Protein AF-A0AAW5EES7-F1 (afdb_monomer)

Solvent-accessible surface area (backbone atoms only — not comparable to full-atom values): 6407 Å² total; per-residue (Å²): 109,70,70,58,52,53,51,49,53,51,51,52,52,51,51,53,50,52,52,51,52,50,54,52,53,53,49,52,55,50,50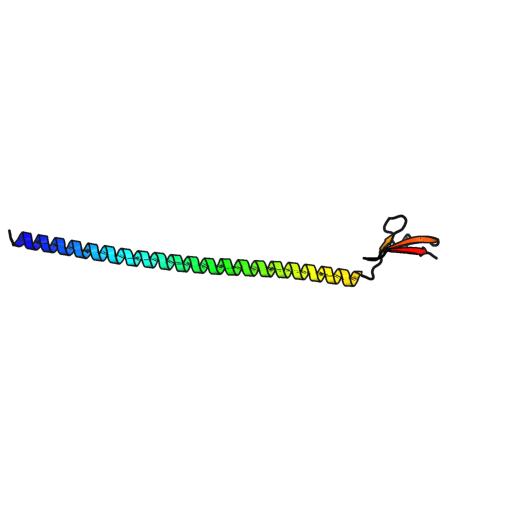,54,52,49,52,54,50,49,55,51,50,52,53,51,50,51,53,54,52,51,52,51,50,55,50,52,53,53,54,50,50,51,52,51,52,51,50,52,52,50,52,50,50,51,64,70,47,55,83,46,67,49,44,24,44,92,90,36,82,48,58,79,89,78,61,52,67,72,39,65,34,38,42,33,41,90,88,50,75,46,78,48,70,41,115

Radius of gyration: 43.14 Å; Cα contacts (8 Å, |Δi|>4): 61; chains: 1; bounding box: 73×20×121 Å

pLDDT: mean 90.78, std 6.57, range [63.25, 98.38]

Organism: Campylobacter jejuni (NCBI:txid197)

Nearest PDB structures (foldseek):
  8opr-assembly1_A  TM=6.201E-01  e=9.359E+00  Bacillus anthracis

Mean predicted aligned error: 12.5 Å

Sequence (115 aa):
TKLWESKLEYCENLLSNLHKFFKAKSLETMIEAKEKQLAFLLKQAKIIIESKIQKAELELQKLQNAFFQHENFFKKSKNLISIKKNGKIANLEELKSEDIITLSSQTLQKEAKIL

Structure (mmCIF, N/CA/C/O backbone):
data_AF-A0AAW5EES7-F1
#
_entry.id   AF-A0AAW5EES7-F1
#
loop_
_atom_site.group_PDB
_atom_site.id
_atom_site.type_symbol
_atom_site.label_atom_id
_atom_site.label_alt_id
_atom_site.label_comp_id
_atom_site.label_asym_id
_atom_site.label_entity_id
_atom_site.label_seq_id
_atom_site.pdbx_PDB_ins_code
_atom_site.Cartn_x
_atom_site.Cartn_y
_atom_site.Cartn_z
_atom_site.occupancy
_atom_site.B_iso_or_equiv
_atom_site.auth_seq_id
_atom_site.auth_comp_id
_atom_site.auth_asym_id
_atom_site.auth_atom_id
_atom_site.pdbx_PDB_model_num
ATOM 1 N N . THR A 1 1 ? 39.247 10.357 -73.079 1.00 63.25 1 THR A N 1
ATOM 2 C CA . THR A 1 1 ? 37.800 10.182 -72.822 1.00 63.25 1 THR A CA 1
ATOM 3 C C . THR A 1 1 ? 37.532 8.950 -71.971 1.00 63.25 1 THR A C 1
ATOM 5 O O . THR A 1 1 ? 37.234 9.149 -70.803 1.00 63.25 1 THR A O 1
ATOM 8 N N . LYS A 1 2 ? 37.839 7.721 -72.418 1.00 73.12 2 LYS A N 1
ATOM 9 C CA . LYS A 1 2 ? 37.607 6.477 -71.637 1.00 73.12 2 LYS A CA 1
ATOM 10 C C . LYS A 1 2 ? 38.185 6.419 -70.208 1.00 73.12 2 LYS A C 1
ATOM 12 O O . LYS A 1 2 ? 37.558 5.874 -69.310 1.00 73.12 2 LYS A O 1
ATOM 17 N N . LEU A 1 3 ? 39.371 6.991 -69.969 1.00 78.88 3 LEU A N 1
ATOM 18 C CA . LEU A 1 3 ? 39.975 7.020 -68.624 1.00 78.88 3 LEU A CA 1
ATOM 19 C C . LEU A 1 3 ? 39.167 7.877 -67.634 1.00 78.88 3 LEU A C 1
ATOM 21 O O . LEU A 1 3 ? 39.095 7.564 -66.450 1.00 78.88 3 LEU A O 1
ATOM 25 N N . TRP A 1 4 ? 38.579 8.970 -68.120 1.00 85.62 4 TRP A N 1
ATOM 26 C CA . TRP A 1 4 ? 37.779 9.875 -67.299 1.00 85.62 4 TRP A CA 1
ATOM 27 C C . TRP A 1 4 ? 36.402 9.288 -67.002 1.00 85.62 4 TRP A C 1
ATOM 29 O O . TRP A 1 4 ? 35.947 9.398 -65.873 1.00 85.62 4 TRP A O 1
ATOM 39 N N . GLU A 1 5 ? 35.804 8.592 -67.968 1.00 87.00 5 GLU A N 1
ATOM 40 C CA . GLU A 1 5 ? 34.564 7.827 -67.781 1.00 87.00 5 GLU A CA 1
ATOM 41 C C . GLU A 1 5 ? 34.740 6.736 -66.716 1.00 87.00 5 GLU A C 1
ATOM 43 O O . GLU A 1 5 ? 33.969 6.677 -65.766 1.00 87.00 5 GLU A O 1
ATOM 48 N N . SER A 1 6 ? 35.823 5.954 -66.789 1.00 86.56 6 SER A N 1
ATOM 49 C CA . SER A 1 6 ? 36.121 4.923 -65.783 1.00 86.56 6 SER A CA 1
ATOM 50 C C . SER A 1 6 ? 36.367 5.505 -64.383 1.00 86.56 6 SER A C 1
ATOM 52 O O . SER A 1 6 ? 35.929 4.935 -63.383 1.00 86.56 6 SER A O 1
ATOM 54 N N . LYS A 1 7 ? 37.035 6.663 -64.286 1.00 86.75 7 LYS A N 1
ATOM 55 C CA . LYS A 1 7 ? 37.200 7.368 -63.004 1.00 86.75 7 LYS A CA 1
ATOM 56 C C . LYS A 1 7 ? 35.873 7.891 -62.457 1.00 86.75 7 LYS A C 1
ATOM 58 O O . LYS A 1 7 ? 35.670 7.839 -61.248 1.00 86.75 7 LYS A O 1
ATOM 63 N N . LEU A 1 8 ? 34.995 8.391 -63.325 1.00 91.00 8 LEU A N 1
ATOM 64 C CA . LEU A 1 8 ? 33.671 8.873 -62.940 1.00 91.00 8 LEU A CA 1
ATOM 65 C C . LEU A 1 8 ? 32.822 7.721 -62.387 1.00 91.00 8 LEU A C 1
ATOM 67 O O . LEU A 1 8 ? 32.315 7.818 -61.274 1.00 91.00 8 LEU A O 1
ATOM 71 N N . GLU A 1 9 ? 32.780 6.599 -63.104 1.00 92.88 9 GLU A N 1
ATOM 72 C CA . GLU A 1 9 ? 32.056 5.389 -62.707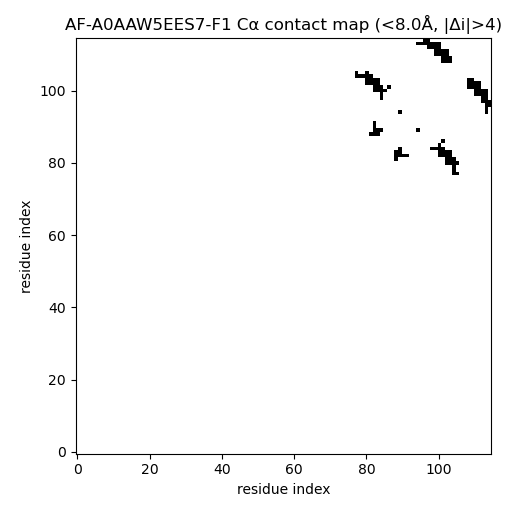 1.00 92.88 9 GLU A CA 1
ATOM 73 C C . GLU A 1 9 ? 32.583 4.814 -61.380 1.00 92.88 9 GLU A C 1
ATOM 75 O O . GLU A 1 9 ? 31.813 4.416 -60.504 1.00 92.88 9 GLU A O 1
ATOM 80 N N . TYR A 1 10 ? 33.903 4.822 -61.170 1.00 92.88 10 TYR A N 1
ATOM 81 C CA . TYR A 1 10 ? 34.493 4.440 -59.886 1.00 92.88 10 TYR A CA 1
ATOM 82 C C . TYR A 1 10 ? 34.022 5.348 -58.738 1.00 92.88 10 TYR A C 1
ATOM 84 O O . TYR A 1 10 ? 33.639 4.856 -57.673 1.00 92.88 10 TYR A O 1
ATOM 92 N N . CYS A 1 11 ? 34.018 6.666 -58.948 1.00 90.50 11 CYS A N 1
ATOM 93 C CA . CYS A 1 11 ? 33.567 7.631 -57.947 1.00 90.50 11 CYS A CA 1
ATOM 94 C C . CYS A 1 11 ? 32.071 7.486 -57.632 1.00 90.50 11 CYS A C 1
ATOM 96 O O . CYS A 1 11 ? 31.692 7.543 -56.462 1.00 90.50 11 CYS A O 1
ATOM 98 N N . GLU A 1 12 ? 31.227 7.253 -58.638 1.00 92.19 12 GLU A N 1
ATOM 99 C CA . GLU A 1 12 ? 29.789 7.011 -58.458 1.00 92.19 12 GLU A CA 1
ATOM 100 C C . GLU A 1 12 ? 29.527 5.731 -57.656 1.00 92.19 12 GLU A C 1
ATOM 102 O O . GLU A 1 12 ? 28.728 5.726 -56.713 1.00 92.19 12 GLU A O 1
ATOM 107 N N . ASN A 1 13 ? 30.262 4.661 -57.958 1.00 91.81 13 ASN A N 1
ATOM 108 C CA . ASN A 1 13 ? 30.183 3.406 -57.217 1.00 91.81 13 ASN A CA 1
ATOM 109 C C . ASN A 1 13 ? 30.649 3.563 -55.763 1.00 91.81 13 ASN A C 1
ATOM 111 O O . ASN A 1 13 ? 30.002 3.057 -54.841 1.00 91.81 13 ASN A O 1
ATOM 115 N N . LEU A 1 14 ? 31.737 4.304 -55.533 1.00 91.25 14 LEU A N 1
ATOM 116 C CA . LEU A 1 14 ? 32.225 4.605 -54.190 1.00 91.25 14 LEU A CA 1
ATOM 117 C C . LEU A 1 14 ? 31.197 5.419 -53.392 1.00 91.25 14 LEU A C 1
ATOM 119 O O . LEU A 1 14 ? 30.895 5.071 -52.250 1.00 91.25 14 LEU A O 1
ATOM 123 N N . LEU A 1 15 ? 30.615 6.455 -54.001 1.00 90.50 15 LEU A N 1
ATOM 124 C CA . LEU A 1 15 ? 29.577 7.282 -53.386 1.00 90.50 15 LEU A CA 1
ATOM 125 C C . LEU A 1 15 ? 28.340 6.447 -53.018 1.00 90.50 15 LEU A C 1
ATOM 127 O O . LEU A 1 15 ? 27.826 6.552 -51.904 1.00 90.50 15 LEU A O 1
ATOM 131 N N . SER A 1 16 ? 27.899 5.571 -53.924 1.00 90.00 16 SER A N 1
ATOM 132 C CA . SER A 1 16 ? 26.775 4.652 -53.703 1.00 90.00 16 SER A CA 1
ATOM 133 C C . SER A 1 16 ? 27.031 3.710 -52.523 1.00 90.00 16 SER A C 1
ATOM 135 O O . SER A 1 16 ? 26.170 3.535 -51.655 1.00 90.00 16 SER A O 1
ATOM 137 N N . ASN A 1 17 ? 28.238 3.147 -52.432 1.00 86.19 17 ASN A N 1
ATOM 138 C CA . ASN A 1 17 ? 28.627 2.270 -51.329 1.00 86.19 17 ASN A CA 1
ATOM 139 C C . ASN A 1 17 ? 28.693 3.019 -49.994 1.00 86.19 17 ASN A C 1
ATOM 141 O O . ASN A 1 17 ? 28.127 2.552 -49.007 1.00 86.19 17 ASN A O 1
ATOM 145 N N . LEU A 1 18 ? 29.302 4.207 -49.960 1.00 83.12 18 LEU A N 1
ATOM 14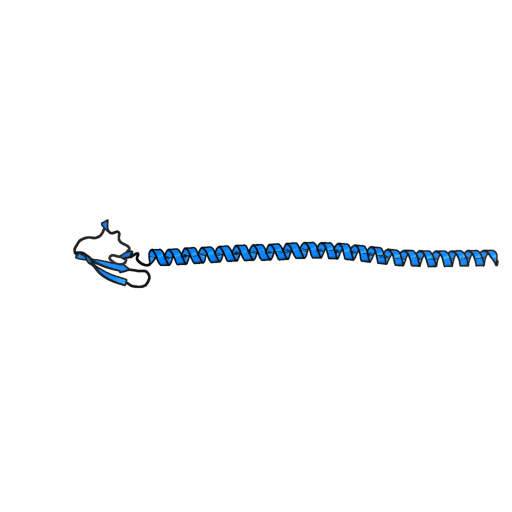6 C CA . LEU A 1 18 ? 29.347 5.044 -48.758 1.00 83.12 18 LEU A CA 1
ATOM 147 C C . LEU A 1 18 ? 27.943 5.434 -48.282 1.00 83.12 18 LEU A C 1
ATOM 149 O O . LEU A 1 18 ? 27.659 5.376 -47.086 1.00 83.12 18 LEU A O 1
ATOM 153 N N . HIS A 1 19 ? 27.037 5.751 -49.207 1.00 82.50 19 HIS A N 1
ATOM 154 C CA . HIS A 1 19 ? 25.647 6.054 -48.882 1.00 82.50 19 HIS A CA 1
ATOM 155 C C . HIS A 1 19 ? 24.908 4.844 -48.282 1.00 82.50 19 HIS A C 1
ATOM 157 O O . HIS A 1 19 ? 24.156 4.993 -47.316 1.00 82.50 19 HIS A O 1
ATOM 163 N N . LYS A 1 20 ? 25.148 3.634 -48.805 1.00 81.62 20 LYS A N 1
ATOM 164 C CA . LYS A 1 20 ? 24.606 2.384 -48.241 1.00 81.62 20 LYS A CA 1
ATOM 165 C C . LYS A 1 20 ? 25.151 2.112 -46.837 1.00 81.62 20 LYS A C 1
ATOM 167 O O . LYS A 1 20 ? 24.364 1.822 -45.939 1.00 81.62 20 LYS A O 1
ATOM 172 N N . PHE A 1 21 ? 26.460 2.266 -46.624 1.00 76.25 21 PHE A N 1
ATOM 173 C CA . PHE A 1 21 ? 27.076 2.108 -45.301 1.00 76.25 21 PHE A CA 1
ATOM 174 C C . PHE A 1 21 ? 26.548 3.127 -44.291 1.00 76.25 21 PHE A C 1
ATOM 176 O O . PHE A 1 21 ? 26.266 2.766 -43.150 1.00 76.25 21 PHE A O 1
ATOM 183 N N . PHE A 1 22 ? 26.368 4.380 -44.710 1.00 75.31 22 PHE A N 1
ATOM 184 C CA . PHE A 1 22 ? 25.788 5.425 -43.871 1.00 75.31 22 PHE A CA 1
ATOM 185 C C . PHE A 1 22 ? 24.350 5.085 -43.459 1.00 75.31 22 PHE A C 1
ATOM 187 O O . PHE A 1 22 ? 24.027 5.131 -42.273 1.00 75.31 22 PHE A O 1
ATOM 194 N N . LYS A 1 23 ? 23.504 4.660 -44.409 1.00 75.25 23 LYS A N 1
ATOM 195 C CA . LYS A 1 23 ? 22.131 4.217 -44.121 1.00 75.25 23 LYS A CA 1
ATOM 196 C C . LYS A 1 23 ? 22.092 3.017 -43.171 1.00 75.25 23 LYS A C 1
ATOM 198 O O . LYS A 1 23 ? 21.342 3.052 -42.200 1.00 75.25 23 LYS A O 1
ATOM 203 N N . ALA A 1 24 ? 22.920 1.999 -43.400 1.00 76.38 24 ALA A N 1
ATOM 204 C CA . ALA A 1 24 ? 22.977 0.818 -42.539 1.00 76.38 24 ALA A CA 1
ATOM 205 C C . ALA A 1 24 ? 23.397 1.172 -41.101 1.00 76.38 24 ALA A C 1
ATOM 207 O O . ALA A 1 24 ? 22.685 0.840 -40.155 1.00 76.38 24 ALA A O 1
ATOM 208 N N . LYS A 1 25 ? 24.480 1.946 -40.935 1.00 75.31 25 LYS A N 1
ATOM 209 C CA . LYS A 1 25 ? 24.940 2.407 -39.613 1.00 75.31 25 LYS A CA 1
ATOM 210 C C . LYS A 1 25 ? 23.935 3.331 -38.918 1.00 75.31 25 LYS A C 1
ATOM 212 O O . LYS A 1 25 ? 23.806 3.298 -37.696 1.00 75.31 25 LYS A O 1
ATOM 217 N N . SER A 1 26 ? 23.197 4.149 -39.670 1.00 78.50 26 SER A N 1
ATOM 218 C CA . SER A 1 26 ? 22.147 5.006 -39.098 1.00 78.50 26 SER A CA 1
ATOM 219 C C . SER A 1 26 ? 20.969 4.205 -38.534 1.00 78.50 26 SER A C 1
ATOM 221 O O . SER A 1 26 ? 20.370 4.604 -37.539 1.00 78.50 26 SER A O 1
ATOM 223 N N . LEU A 1 27 ? 20.660 3.051 -39.135 1.00 80.44 27 LEU A N 1
ATOM 224 C CA . LEU A 1 27 ? 19.607 2.165 -38.652 1.00 80.44 27 LEU A CA 1
ATOM 225 C C . LEU A 1 27 ? 20.047 1.444 -37.374 1.00 80.44 27 LEU A C 1
ATOM 227 O O . LEU A 1 27 ? 19.311 1.437 -36.395 1.00 80.44 27 LEU A O 1
ATOM 231 N N . GLU A 1 28 ? 21.261 0.893 -37.370 1.00 85.56 28 GLU A N 1
ATOM 232 C CA . GLU A 1 28 ? 21.845 0.198 -36.217 1.00 85.56 28 GLU A CA 1
ATOM 233 C C . GLU A 1 28 ? 21.923 1.115 -34.987 1.00 85.56 28 GLU A C 1
ATOM 235 O O . GLU A 1 28 ? 21.398 0.788 -33.926 1.00 85.56 28 GLU A O 1
ATOM 240 N N . THR A 1 29 ? 22.441 2.334 -35.156 1.00 85.88 29 THR A N 1
ATOM 241 C CA . THR A 1 29 ? 22.493 3.335 -34.074 1.00 85.88 29 THR A CA 1
ATOM 242 C C . THR A 1 29 ? 21.106 3.754 -33.575 1.00 85.88 29 THR A C 1
ATOM 244 O O . THR A 1 29 ? 20.919 3.984 -32.377 1.00 85.88 29 THR A O 1
ATOM 247 N N . MET A 1 30 ? 20.106 3.832 -34.460 1.00 82.56 30 MET A N 1
ATOM 248 C CA . MET A 1 30 ? 18.724 4.119 -34.071 1.00 82.56 30 MET A CA 1
ATOM 249 C C . MET A 1 30 ? 18.100 2.962 -33.280 1.00 82.56 30 MET A C 1
ATOM 251 O O . MET A 1 30 ? 17.399 3.214 -32.297 1.00 82.56 30 MET A O 1
ATOM 255 N N . ILE A 1 31 ? 18.370 1.714 -33.674 1.00 85.00 31 ILE A N 1
ATOM 256 C CA . ILE A 1 31 ? 17.929 0.512 -32.954 1.00 85.00 31 ILE A CA 1
ATOM 257 C C . ILE A 1 31 ? 18.554 0.487 -31.558 1.00 85.00 31 ILE A C 1
ATOM 259 O O . ILE A 1 31 ? 17.814 0.426 -30.578 1.00 85.00 31 ILE A O 1
ATOM 263 N N . GLU A 1 32 ? 19.872 0.662 -31.438 1.00 91.94 32 GLU A N 1
ATOM 264 C CA . GLU A 1 32 ? 20.554 0.707 -30.136 1.00 91.94 32 GLU A CA 1
ATOM 265 C C . GLU A 1 32 ? 19.986 1.797 -29.214 1.00 91.94 32 GLU A C 1
ATOM 267 O O . GLU A 1 32 ? 19.799 1.592 -28.010 1.00 91.94 32 GLU A O 1
ATOM 272 N N . ALA A 1 33 ? 19.695 2.982 -29.761 1.00 88.00 33 ALA A N 1
ATOM 273 C CA . ALA A 1 33 ? 19.091 4.067 -28.996 1.00 88.00 33 ALA A CA 1
ATOM 274 C C . ALA A 1 33 ? 17.692 3.685 -28.481 1.00 88.00 33 ALA A C 1
ATOM 276 O O . ALA A 1 33 ? 17.350 3.981 -27.331 1.00 88.00 33 ALA A O 1
ATOM 277 N N . LYS A 1 34 ? 16.891 2.999 -29.306 1.00 90.06 34 LYS A N 1
ATOM 278 C CA . LYS A 1 34 ? 15.563 2.506 -28.920 1.00 90.06 34 LYS A CA 1
ATOM 279 C C . LYS A 1 34 ? 15.637 1.385 -27.892 1.00 90.06 34 LYS A C 1
ATOM 281 O O . LYS A 1 34 ? 14.862 1.413 -26.940 1.00 90.06 34 LYS A O 1
ATOM 286 N N . GLU A 1 35 ? 16.584 0.465 -28.011 1.00 94.25 35 GLU A N 1
ATOM 287 C CA . GLU A 1 35 ? 16.813 -0.589 -27.019 1.00 94.25 35 GLU A CA 1
ATOM 288 C C . GLU A 1 35 ? 17.206 -0.010 -25.657 1.00 94.25 35 GLU A C 1
ATOM 290 O O . GLU A 1 35 ? 16.617 -0.372 -24.636 1.00 94.25 35 GLU A O 1
ATOM 295 N N . LYS A 1 36 ? 18.126 0.965 -25.630 1.00 95.06 36 LYS A N 1
ATOM 296 C CA . LYS A 1 36 ? 18.489 1.690 -24.399 1.00 95.06 36 LYS A CA 1
ATOM 297 C C . LYS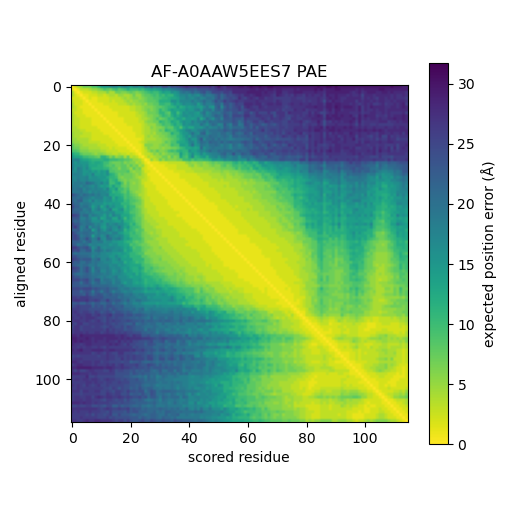 A 1 36 ? 17.283 2.400 -23.788 1.00 95.06 36 LYS A C 1
ATOM 299 O O . LYS A 1 36 ? 17.074 2.329 -22.575 1.00 95.06 36 LYS A O 1
ATOM 304 N N . GLN A 1 37 ? 16.465 3.049 -24.619 1.00 94.25 37 GLN A N 1
ATOM 305 C CA . GLN A 1 37 ? 15.238 3.707 -24.174 1.00 94.25 37 GLN A CA 1
ATOM 306 C C . GLN A 1 37 ? 14.247 2.699 -23.570 1.00 94.25 37 GLN A C 1
ATOM 308 O O . GLN A 1 37 ? 13.701 2.949 -22.496 1.00 94.25 37 GLN A O 1
ATOM 313 N N . LEU A 1 38 ? 14.038 1.552 -24.219 1.00 96.38 38 LEU A N 1
ATOM 314 C CA . LEU A 1 38 ? 13.152 0.494 -23.730 1.00 96.38 38 LEU A CA 1
ATOM 315 C C . LEU A 1 38 ? 13.650 -0.104 -22.414 1.00 96.38 38 LEU A C 1
ATOM 317 O O . LEU A 1 38 ? 12.863 -0.250 -21.481 1.00 96.38 38 LEU A O 1
ATOM 321 N N . ALA A 1 39 ? 14.948 -0.387 -22.295 1.00 96.69 39 ALA A N 1
ATOM 322 C CA . ALA A 1 39 ? 15.543 -0.889 -21.060 1.00 96.69 39 ALA A CA 1
ATOM 323 C C . ALA A 1 39 ? 15.367 0.103 -19.897 1.00 96.69 39 ALA A C 1
ATOM 325 O O . ALA A 1 39 ? 15.016 -0.286 -18.779 1.00 96.69 39 ALA A O 1
ATOM 326 N N . PHE A 1 40 ? 15.547 1.399 -20.167 1.00 96.69 40 PHE A N 1
ATOM 327 C CA . PHE A 1 40 ? 15.318 2.461 -19.190 1.00 96.69 40 PHE A CA 1
ATOM 328 C C . PHE A 1 40 ? 13.845 2.558 -18.768 1.00 96.69 40 PHE A C 1
ATOM 330 O O . PHE A 1 40 ? 13.549 2.617 -17.573 1.00 96.69 40 PHE A O 1
ATOM 337 N N . LEU A 1 41 ? 12.915 2.530 -19.726 1.00 97.25 41 LEU A N 1
ATOM 338 C CA . LEU A 1 41 ? 11.476 2.544 -19.448 1.00 97.25 41 LEU A CA 1
ATOM 339 C C . LEU A 1 41 ? 11.036 1.308 -18.659 1.00 97.25 41 LEU A C 1
ATOM 341 O O . LEU A 1 41 ? 10.285 1.441 -17.697 1.00 97.25 41 LEU A O 1
ATOM 345 N N . LEU A 1 42 ? 11.552 0.124 -18.997 1.00 97.12 42 LEU A N 1
ATOM 346 C CA . LEU A 1 42 ? 11.267 -1.112 -18.270 1.00 97.12 42 LEU A CA 1
ATOM 347 C C . LEU A 1 42 ? 11.740 -1.027 -16.815 1.00 97.12 42 LEU A C 1
ATOM 349 O O . LEU A 1 42 ? 11.012 -1.422 -15.905 1.00 97.12 42 LEU A O 1
ATOM 353 N N . LYS A 1 43 ? 12.943 -0.490 -16.581 1.00 97.25 43 LYS A N 1
ATOM 354 C CA . LYS A 1 43 ? 13.466 -0.282 -15.226 1.00 97.25 43 LYS A CA 1
ATOM 355 C C . LYS A 1 43 ? 12.574 0.668 -14.427 1.00 97.25 43 LYS A C 1
ATOM 357 O O . LYS A 1 43 ? 12.229 0.357 -13.290 1.00 97.25 43 LYS A O 1
ATOM 362 N N . GLN A 1 44 ? 12.167 1.788 -15.021 1.00 96.94 44 GLN A N 1
ATOM 363 C CA . GLN A 1 44 ? 11.257 2.733 -14.370 1.00 96.94 44 GLN A CA 1
ATOM 364 C C . GLN A 1 44 ? 9.894 2.107 -14.070 1.00 96.94 44 GLN A C 1
ATOM 366 O O . GLN A 1 44 ? 9.388 2.259 -12.962 1.00 96.94 44 GLN A O 1
ATOM 371 N N . ALA A 1 45 ? 9.322 1.366 -15.021 1.00 96.81 45 ALA A N 1
ATOM 372 C CA . ALA A 1 45 ? 8.040 0.697 -14.838 1.00 96.81 45 ALA A CA 1
ATOM 373 C C . ALA A 1 45 ? 8.082 -0.281 -13.658 1.00 96.81 45 ALA A C 1
ATOM 375 O O . ALA A 1 45 ? 7.184 -0.255 -12.821 1.00 96.81 45 ALA A O 1
ATOM 376 N N . LYS A 1 46 ? 9.152 -1.080 -13.537 1.00 97.56 46 LYS A N 1
ATOM 377 C CA . LYS A 1 46 ? 9.348 -1.990 -12.397 1.00 97.56 46 LYS A CA 1
ATOM 378 C C . LYS A 1 46 ? 9.356 -1.242 -11.063 1.00 97.56 46 LYS A C 1
ATOM 380 O O . LYS A 1 46 ? 8.603 -1.613 -10.172 1.00 97.56 46 LYS A O 1
ATOM 385 N N . ILE A 1 47 ? 10.121 -0.154 -10.962 1.00 97.94 47 ILE A N 1
ATOM 386 C CA . ILE A 1 47 ? 10.200 0.669 -9.741 1.00 97.94 47 ILE A CA 1
ATOM 387 C C . ILE A 1 47 ? 8.832 1.276 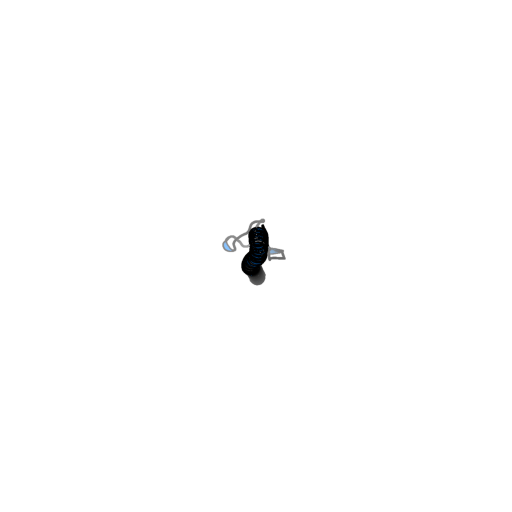-9.388 1.00 97.94 47 ILE A C 1
ATOM 389 O O . ILE A 1 47 ? 8.419 1.281 -8.228 1.00 97.94 47 ILE A O 1
ATOM 393 N N . ILE A 1 48 ? 8.099 1.781 -10.383 1.00 97.88 48 ILE A N 1
ATOM 394 C CA . ILE A 1 48 ? 6.772 2.373 -10.166 1.00 97.88 48 ILE A CA 1
ATOM 395 C C . ILE A 1 48 ? 5.771 1.308 -9.705 1.00 97.88 48 ILE A C 1
ATOM 397 O O . ILE A 1 48 ? 4.986 1.564 -8.795 1.00 97.88 48 ILE A O 1
ATOM 401 N N . ILE A 1 49 ? 5.787 0.121 -10.311 1.00 97.50 49 ILE A N 1
ATOM 402 C CA . ILE A 1 49 ? 4.903 -0.982 -9.919 1.00 97.50 49 ILE A CA 1
ATOM 403 C C . ILE A 1 49 ? 5.219 -1.426 -8.490 1.00 97.50 49 ILE A C 1
ATOM 405 O O . ILE A 1 49 ? 4.314 -1.488 -7.663 1.00 97.50 49 ILE A O 1
ATOM 409 N N . GLU A 1 50 ? 6.492 -1.671 -8.187 1.00 98.00 50 GLU A N 1
ATOM 410 C CA . GLU A 1 50 ? 6.934 -2.122 -6.868 1.00 98.00 50 GLU A CA 1
ATOM 411 C C . GLU A 1 50 ? 6.571 -1.111 -5.774 1.00 98.00 50 GLU A C 1
ATOM 413 O O . GLU A 1 50 ? 5.948 -1.473 -4.777 1.00 98.00 50 GLU A O 1
ATOM 418 N N . SER A 1 51 ? 6.846 0.177 -5.995 1.00 97.75 51 SER A N 1
ATOM 419 C CA . SER A 1 51 ? 6.496 1.227 -5.030 1.00 97.75 51 SER A CA 1
ATOM 420 C C . SER A 1 51 ? 4.985 1.372 -4.820 1.00 97.75 51 SER A C 1
ATOM 422 O O . SER A 1 51 ? 4.538 1.601 -3.695 1.00 97.75 51 SER A O 1
ATOM 424 N N . LYS A 1 52 ? 4.172 1.213 -5.875 1.00 97.88 52 LYS A N 1
ATOM 425 C CA . LYS A 1 52 ? 2.707 1.229 -5.748 1.00 97.88 52 LYS A CA 1
ATOM 426 C C . LYS A 1 52 ? 2.189 0.047 -4.936 1.00 97.88 52 LYS A C 1
ATOM 428 O O . LYS A 1 52 ? 1.306 0.250 -4.106 1.00 97.88 52 LYS A O 1
ATOM 433 N N . ILE A 1 53 ? 2.737 -1.148 -5.156 1.00 98.38 53 ILE A N 1
ATOM 434 C CA . ILE A 1 53 ? 2.374 -2.349 -4.395 1.00 98.38 53 ILE A CA 1
ATOM 435 C C . ILE A 1 53 ? 2.741 -2.160 -2.921 1.00 98.38 53 ILE A C 1
ATOM 437 O O . ILE A 1 53 ? 1.864 -2.258 -2.068 1.00 98.38 53 ILE A O 1
ATOM 441 N N . GLN A 1 54 ? 3.983 -1.770 -2.624 1.00 98.25 54 GLN A N 1
ATOM 442 C CA . GLN A 1 54 ? 4.446 -1.537 -1.250 1.00 98.25 54 GLN A CA 1
ATOM 443 C C . GLN A 1 54 ? 3.601 -0.484 -0.520 1.00 98.25 54 GLN A C 1
ATOM 445 O O . GLN A 1 54 ? 3.263 -0.638 0.655 1.00 98.25 54 GLN A O 1
ATOM 450 N N . LYS A 1 55 ? 3.218 0.594 -1.215 1.00 98.31 55 LYS A N 1
ATOM 451 C CA . LYS A 1 55 ? 2.337 1.617 -0.645 1.00 98.31 55 LYS A CA 1
ATOM 452 C C . LYS A 1 55 ? 0.956 1.050 -0.310 1.00 98.31 55 LYS A C 1
ATOM 454 O O . LYS A 1 55 ? 0.455 1.307 0.783 1.00 98.31 55 LYS A O 1
ATOM 459 N N . ALA A 1 56 ? 0.359 0.288 -1.224 1.00 98.25 56 ALA A N 1
ATOM 460 C CA . ALA A 1 56 ? -0.945 -0.330 -1.005 1.00 98.25 56 ALA A CA 1
ATOM 461 C C . ALA A 1 56 ? -0.911 -1.343 0.152 1.00 98.25 56 ALA A C 1
ATOM 463 O O . ALA A 1 56 ? -1.818 -1.357 0.981 1.00 98.25 56 ALA A O 1
ATOM 464 N N . GLU A 1 57 ? 0.155 -2.140 0.261 1.00 98.31 57 GLU A N 1
ATOM 465 C CA . GLU A 1 57 ? 0.363 -3.070 1.377 1.00 98.31 57 GLU A CA 1
ATOM 466 C C . GLU A 1 57 ? 0.442 -2.339 2.719 1.00 98.31 57 GLU A C 1
ATOM 468 O O . GLU A 1 57 ? -0.218 -2.733 3.683 1.00 98.31 57 GLU A O 1
ATOM 473 N N . LEU A 1 58 ? 1.188 -1.233 2.784 1.00 98.25 58 LEU A N 1
ATOM 474 C CA . LEU A 1 58 ? 1.296 -0.429 3.999 1.00 98.25 58 LEU A CA 1
ATOM 475 C C . LEU A 1 58 ? -0.049 0.197 4.398 1.00 98.25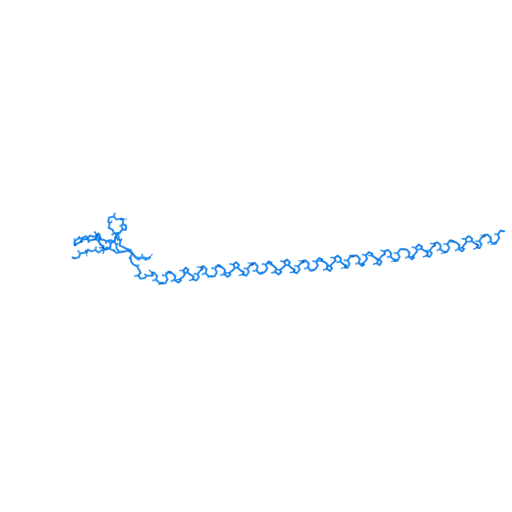 58 LEU A C 1
ATOM 477 O O . LEU A 1 58 ? -0.394 0.238 5.581 1.00 98.25 58 LEU A O 1
ATOM 481 N N . GLU A 1 59 ? -0.811 0.705 3.429 1.00 98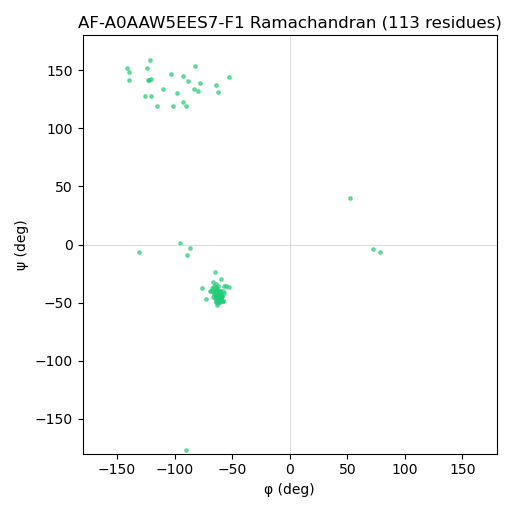.31 59 GLU A N 1
ATOM 482 C CA . GLU A 1 59 ? -2.150 1.254 3.668 1.00 98.31 59 GLU A CA 1
ATOM 483 C C . GLU A 1 59 ? -3.111 0.173 4.177 1.00 98.31 59 GLU A C 1
ATOM 485 O O . GLU A 1 59 ? -3.823 0.396 5.159 1.00 98.31 59 GLU A O 1
ATOM 490 N N . LEU A 1 60 ? -3.064 -1.024 3.588 1.00 98.25 60 LEU A N 1
ATOM 491 C CA . LEU A 1 60 ? -3.853 -2.168 4.030 1.00 98.25 60 LEU A CA 1
ATOM 492 C C . LEU A 1 60 ? -3.506 -2.582 5.464 1.00 98.25 60 LEU A C 1
ATOM 494 O O . LEU A 1 60 ? -4.405 -2.748 6.287 1.00 98.25 60 LEU A O 1
ATOM 498 N N . GLN A 1 61 ? -2.217 -2.694 5.791 1.00 98.19 61 GLN A N 1
ATOM 499 C CA . GLN A 1 61 ? -1.767 -3.030 7.144 1.00 98.19 61 GLN A CA 1
ATOM 500 C C . GLN A 1 61 ? -2.232 -1.996 8.173 1.00 98.19 61 GLN A C 1
ATOM 502 O O . GLN A 1 61 ? -2.676 -2.359 9.263 1.00 98.19 61 GLN A O 1
ATOM 507 N N . LYS A 1 62 ? -2.177 -0.701 7.838 1.00 98.00 62 LYS A N 1
ATOM 508 C CA . LYS A 1 62 ? -2.693 0.362 8.715 1.00 98.00 62 LYS A CA 1
ATOM 509 C C . LYS A 1 62 ? -4.188 0.202 8.974 1.00 98.00 62 LYS A C 1
ATOM 511 O O . LYS A 1 62 ? -4.607 0.291 10.126 1.00 98.00 62 LYS A O 1
ATOM 516 N N . LEU A 1 63 ? -4.975 -0.061 7.931 1.00 97.75 63 LEU A N 1
ATOM 517 C CA . LEU A 1 63 ? -6.419 -0.274 8.054 1.00 97.75 63 LEU A CA 1
ATOM 518 C C . LEU A 1 63 ? -6.742 -1.513 8.891 1.00 97.75 63 LEU A C 1
ATOM 520 O O . LEU A 1 63 ? -7.582 -1.441 9.785 1.00 97.75 63 LEU A O 1
ATOM 524 N N . GLN A 1 64 ? -6.043 -2.622 8.654 1.00 97.88 64 GLN A N 1
ATOM 525 C CA . GLN A 1 64 ? -6.196 -3.845 9.441 1.00 97.88 64 GLN A CA 1
ATOM 526 C C . GLN A 1 64 ? -5.870 -3.599 10.914 1.00 97.88 64 GLN A C 1
ATOM 528 O O . GLN A 1 64 ? -6.664 -3.940 11.786 1.00 97.88 64 GLN A O 1
ATOM 533 N N . ASN A 1 65 ? -4.748 -2.943 11.207 1.00 97.50 65 ASN A N 1
ATOM 534 C CA . ASN A 1 65 ? -4.361 -2.632 12.580 1.00 97.50 65 ASN A CA 1
ATOM 535 C C . ASN A 1 65 ? -5.377 -1.718 13.272 1.00 97.50 65 ASN A C 1
ATOM 537 O O . ASN A 1 65 ? -5.740 -1.977 14.418 1.00 97.50 65 ASN A O 1
ATOM 541 N N . ALA A 1 66 ? -5.875 -0.687 12.585 1.00 96.50 66 ALA A N 1
ATOM 542 C CA . ALA A 1 66 ? -6.923 0.180 13.115 1.00 96.50 66 ALA A CA 1
ATOM 543 C C . ALA A 1 66 ? -8.212 -0.606 13.402 1.00 96.50 66 ALA A C 1
ATOM 545 O O . ALA A 1 66 ? -8.805 -0.454 14.470 1.00 96.50 66 ALA A O 1
ATOM 546 N N . PHE A 1 67 ? -8.605 -1.501 12.491 1.00 96.81 67 PHE A N 1
ATOM 547 C CA . PHE A 1 67 ? -9.748 -2.388 12.682 1.00 96.81 67 PHE A CA 1
ATOM 548 C C . PHE A 1 67 ? -9.566 -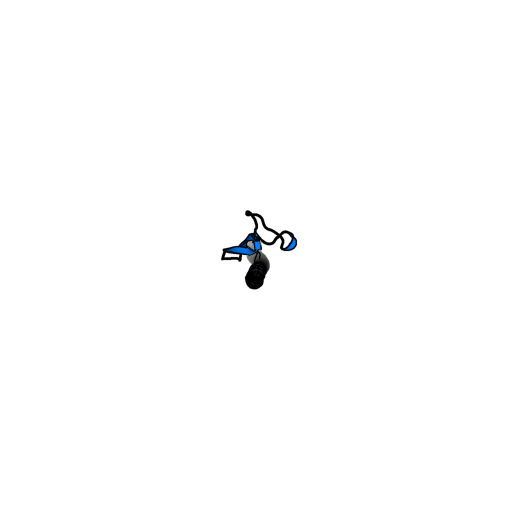3.295 13.905 1.00 96.81 67 PHE A C 1
ATOM 550 O O . PHE A 1 67 ? -10.437 -3.327 14.770 1.00 96.81 67 PHE A O 1
ATOM 557 N N . PHE A 1 68 ? -8.421 -3.970 14.039 1.00 96.44 68 PHE A N 1
ATOM 558 C CA . PHE A 1 68 ? -8.147 -4.842 15.184 1.00 96.44 68 PHE A CA 1
ATOM 559 C C . PHE A 1 68 ? -8.090 -4.073 16.505 1.00 96.44 68 PHE A C 1
ATOM 561 O O . PHE A 1 68 ? -8.583 -4.557 17.522 1.00 96.44 68 PHE A O 1
ATOM 568 N N . GLN A 1 69 ? -7.509 -2.871 16.521 1.00 94.88 69 GLN A N 1
ATOM 569 C CA . GLN A 1 69 ? -7.509 -2.017 17.711 1.00 94.88 69 GLN A CA 1
ATOM 570 C C . GLN A 1 69 ? -8.931 -1.638 18.119 1.00 94.88 69 GLN A C 1
ATOM 572 O O . GLN A 1 69 ? -9.282 -1.755 19.294 1.00 94.88 69 GLN A O 1
ATOM 577 N N . HIS A 1 70 ? -9.756 -1.243 17.151 1.00 92.12 70 HIS A N 1
ATOM 578 C CA . HIS A 1 70 ? -11.153 -0.913 17.380 1.00 92.12 70 HIS A CA 1
ATOM 579 C C . HIS A 1 70 ? -11.938 -2.130 17.885 1.00 92.12 70 HIS A C 1
ATOM 581 O O . HIS A 1 70 ? -12.596 -2.052 18.918 1.00 92.12 70 HIS A O 1
ATOM 587 N N . GLU A 1 71 ? -11.814 -3.286 17.233 1.00 92.75 71 GLU A N 1
ATOM 588 C CA . GLU A 1 71 ? -12.477 -4.523 17.656 1.00 92.75 71 GLU A CA 1
ATOM 589 C C . GLU A 1 71 ? -12.064 -4.929 19.080 1.00 92.75 71 GLU A C 1
ATOM 591 O O . GLU A 1 71 ? -12.910 -5.254 19.917 1.00 92.75 71 GLU A O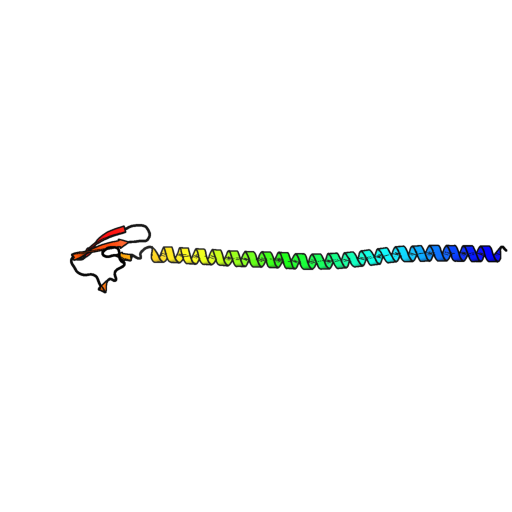 1
ATOM 596 N N . ASN A 1 72 ? -10.768 -4.851 19.391 1.00 92.31 72 ASN A N 1
ATOM 597 C CA . ASN A 1 72 ? -10.250 -5.138 20.724 1.00 92.31 72 ASN A CA 1
ATOM 598 C C . ASN A 1 72 ? -10.779 -4.156 21.771 1.00 92.31 72 ASN A C 1
ATOM 600 O O . ASN A 1 72 ? -11.155 -4.577 22.866 1.00 92.31 72 ASN A O 1
ATOM 604 N N . PHE A 1 73 ? -10.836 -2.862 21.451 1.00 89.94 73 PHE A N 1
ATOM 605 C CA . PHE A 1 73 ? -11.427 -1.856 22.329 1.00 89.94 73 PHE A CA 1
ATOM 606 C C . PHE A 1 73 ? -12.907 -2.149 22.587 1.00 89.94 73 PHE A C 1
ATOM 608 O O . PHE A 1 73 ? -13.330 -2.158 23.742 1.00 89.94 73 PHE A O 1
ATOM 615 N N . PHE A 1 74 ? -13.683 -2.464 21.547 1.00 87.50 74 PHE A N 1
ATOM 616 C CA . PHE A 1 74 ? -15.100 -2.816 21.671 1.00 87.50 74 PHE A CA 1
ATOM 617 C C . PHE A 1 74 ? -15.309 -4.054 22.542 1.00 87.50 74 PHE A C 1
ATOM 619 O O . PHE A 1 74 ? -16.133 -4.023 23.455 1.00 87.50 74 PHE A O 1
ATOM 626 N N . LYS A 1 75 ? -14.522 -5.117 22.325 1.00 88.50 75 LYS A N 1
ATOM 627 C CA . LYS A 1 75 ? -14.570 -6.339 23.144 1.00 88.50 75 LYS A CA 1
ATOM 628 C C . LYS A 1 75 ? -14.245 -6.053 24.609 1.00 88.50 75 LYS A C 1
ATOM 630 O O . LYS A 1 75 ? -14.984 -6.492 25.486 1.00 88.50 75 LYS A O 1
ATOM 635 N N . LYS A 1 76 ? -13.174 -5.299 24.880 1.00 88.00 76 LYS A N 1
ATOM 636 C CA . LYS A 1 76 ? -12.751 -4.960 26.251 1.00 88.00 76 LYS A CA 1
ATOM 637 C C . LYS A 1 76 ? -13.739 -4.034 26.958 1.00 88.00 76 LYS A C 1
ATOM 639 O O . LYS A 1 76 ? -13.972 -4.194 28.150 1.00 88.00 76 LYS A O 1
ATOM 644 N N . SER A 1 77 ? -14.335 -3.090 26.233 1.00 87.19 77 SER A N 1
ATOM 645 C CA . SER A 1 77 ? -15.278 -2.120 26.797 1.00 87.19 77 SER A CA 1
ATOM 646 C C . SER A 1 77 ? -16.729 -2.609 26.838 1.00 87.19 77 SER A C 1
ATOM 648 O O . SER A 1 77 ? -17.578 -1.907 27.377 1.00 87.19 77 SER A O 1
ATOM 650 N N . LYS A 1 78 ? -17.036 -3.809 26.320 1.00 85.06 78 LYS A N 1
ATOM 651 C CA . LYS A 1 78 ? -18.405 -4.356 26.250 1.00 85.06 78 LYS A CA 1
ATOM 652 C C . LYS A 1 78 ? -19.112 -4.399 27.607 1.00 85.06 78 LYS A C 1
ATOM 654 O O . LYS A 1 78 ? -20.316 -4.176 27.679 1.00 85.06 78 LYS A O 1
ATOM 659 N N . ASN A 1 79 ? -18.351 -4.677 28.662 1.00 83.81 79 ASN A N 1
ATOM 660 C CA . ASN A 1 79 ? -18.862 -4.796 30.027 1.00 83.81 79 ASN A CA 1
ATOM 661 C C . ASN A 1 79 ? -18.722 -3.496 30.835 1.00 83.81 79 ASN A C 1
ATOM 663 O O . ASN A 1 79 ? -19.066 -3.478 32.014 1.00 83.81 79 ASN A O 1
ATOM 667 N N . LEU A 1 80 ? -18.203 -2.421 30.232 1.00 88.69 80 LEU A N 1
ATOM 668 C CA . LEU A 1 80 ? -18.166 -1.113 30.875 1.00 88.69 80 LEU A CA 1
ATOM 669 C C . LEU A 1 80 ? -19.548 -0.470 30.788 1.00 88.69 80 LEU A C 1
ATOM 671 O O . LEU A 1 80 ? -20.224 -0.537 29.759 1.00 88.69 80 LEU A O 1
ATOM 675 N N . ILE A 1 81 ? -19.954 0.166 31.882 1.00 89.69 81 ILE A N 1
ATOM 676 C CA . ILE A 1 81 ? -21.243 0.837 32.000 1.00 89.69 81 ILE A CA 1
ATOM 677 C C . ILE A 1 81 ? -20.992 2.308 32.314 1.00 89.69 81 ILE A C 1
ATOM 679 O O . ILE A 1 81 ? -20.272 2.644 33.250 1.00 89.69 81 ILE A O 1
ATOM 683 N N . SER A 1 82 ? -21.599 3.186 31.522 1.00 90.81 82 SER A N 1
ATOM 684 C CA . SER A 1 82 ? -21.698 4.611 31.819 1.00 90.81 82 SER A CA 1
ATOM 685 C C . SER A 1 82 ? -22.874 4.845 32.757 1.00 90.81 82 SER A C 1
ATOM 687 O O . SER A 1 82 ? -23.976 4.345 32.515 1.00 90.81 82 SER A O 1
ATOM 689 N N . ILE A 1 83 ? -22.642 5.635 33.801 1.00 93.75 83 ILE A N 1
ATOM 690 C CA . ILE A 1 83 ? -23.689 6.088 34.708 1.00 93.75 83 ILE A CA 1
ATOM 691 C C . ILE A 1 83 ? -24.119 7.488 34.281 1.00 93.75 83 ILE A C 1
ATOM 693 O O . ILE A 1 83 ? -23.283 8.370 34.068 1.00 93.75 83 ILE A O 1
ATOM 697 N N . LYS A 1 84 ? -25.429 7.693 34.146 1.00 92.75 84 LYS A N 1
ATOM 698 C CA . LYS A 1 84 ? -26.021 9.010 33.931 1.00 92.75 84 LYS A CA 1
ATOM 699 C C . LYS A 1 84 ? -27.028 9.333 35.020 1.00 92.75 84 LYS A C 1
ATOM 701 O O . LYS A 1 84 ? -27.824 8.483 35.402 1.00 92.75 84 LYS A O 1
ATOM 706 N N . LYS A 1 85 ? -27.045 10.589 35.447 1.00 91.56 85 LYS A N 1
ATOM 707 C CA . LYS A 1 85 ? -28.063 11.161 36.326 1.00 91.56 85 LYS A CA 1
ATOM 708 C C . LYS A 1 85 ? -28.627 12.398 35.639 1.00 91.56 85 LYS A C 1
ATOM 710 O O . LYS A 1 85 ? -27.867 13.248 35.176 1.00 91.56 85 LYS A O 1
ATOM 715 N N . ASN A 1 86 ? -29.950 12.489 35.515 1.00 87.44 86 ASN A N 1
ATOM 716 C CA . ASN A 1 86 ? -30.629 13.606 34.838 1.00 87.44 86 ASN A CA 1
ATOM 717 C C . ASN A 1 86 ? -30.086 13.889 33.418 1.00 87.44 86 ASN A C 1
ATOM 719 O O . ASN A 1 86 ? -29.879 15.036 33.027 1.00 87.44 86 ASN A O 1
ATOM 723 N N . GLY A 1 87 ? -29.779 12.831 32.660 1.00 84.75 87 GLY A N 1
ATOM 724 C CA . GLY A 1 87 ? -29.266 12.922 31.287 1.00 84.75 87 GLY A CA 1
ATOM 725 C C . GLY A 1 87 ? -27.778 13.274 31.145 1.00 84.75 87 GLY A C 1
ATOM 726 O O . GLY A 1 87 ? -27.251 13.190 30.035 1.00 84.75 87 GLY A O 1
ATOM 727 N N . LYS A 1 88 ? -27.072 13.604 32.235 1.00 90.50 88 LYS A N 1
ATOM 728 C CA . LYS A 1 88 ? -25.628 13.893 32.232 1.00 90.50 88 LYS A CA 1
ATOM 729 C C . LYS A 1 88 ? -24.834 12.713 32.775 1.00 90.50 88 LYS A C 1
ATOM 731 O O . LYS A 1 88 ? -25.323 12.001 33.645 1.00 90.50 88 LYS A O 1
ATOM 736 N N . ILE A 1 89 ? -23.623 12.508 32.255 1.00 92.38 89 ILE A N 1
ATOM 737 C CA . ILE A 1 89 ? -22.685 11.520 32.810 1.00 92.38 89 ILE A CA 1
ATOM 738 C C . ILE A 1 89 ? -22.354 11.946 34.240 1.00 92.38 89 ILE A C 1
ATOM 740 O O . ILE A 1 89 ? -22.059 13.118 34.463 1.00 92.38 89 ILE A O 1
ATOM 744 N N . ALA A 1 90 ? -22.447 11.005 35.175 1.00 90.88 90 ALA A N 1
ATOM 745 C CA . ALA A 1 90 ? -22.186 11.228 36.590 1.00 90.88 90 ALA A CA 1
ATOM 746 C C . ALA A 1 90 ? -21.093 10.272 37.069 1.00 90.88 90 ALA A C 1
ATOM 748 O O . ALA A 1 90 ? -21.061 9.104 36.665 1.00 90.88 90 ALA A O 1
ATOM 749 N N . ASN A 1 91 ? -20.213 10.767 37.934 1.00 91.50 91 ASN A N 1
ATOM 750 C CA . ASN A 1 91 ? -19.217 9.931 38.600 1.00 91.50 91 ASN A CA 1
ATOM 751 C C . ASN A 1 91 ? -19.835 9.238 39.813 1.00 91.50 91 ASN A C 1
ATOM 753 O O . ASN A 1 91 ? -20.767 9.760 40.418 1.00 91.50 91 ASN A O 1
ATOM 757 N N . LEU A 1 92 ? -19.293 8.081 40.203 1.00 88.94 92 LEU A N 1
ATOM 758 C CA . LEU A 1 92 ? -19.805 7.313 41.345 1.00 88.94 92 LEU A CA 1
ATOM 759 C C . LEU A 1 92 ? -19.822 8.140 42.644 1.00 88.94 92 LEU A C 1
ATOM 761 O O . LEU A 1 92 ? -20.753 8.028 43.431 1.00 88.94 92 LEU A O 1
ATOM 765 N N . GLU A 1 93 ? -18.823 9.003 42.826 1.00 92.25 93 GLU A N 1
ATOM 766 C CA . GLU A 1 93 ? -18.651 9.899 43.980 1.00 92.25 93 GLU A CA 1
ATOM 767 C C . GLU A 1 93 ? -19.759 10.963 44.102 1.00 92.25 93 GLU A C 1
ATOM 769 O O . GLU A 1 93 ? -20.006 11.486 45.185 1.00 92.25 93 GLU A O 1
ATOM 774 N N . GLU A 1 94 ? -20.433 11.292 42.998 1.00 89.31 94 GLU A N 1
ATOM 775 C CA . GLU A 1 94 ? -21.480 12.322 42.934 1.00 89.31 94 GLU A CA 1
ATOM 776 C C . GLU A 1 94 ? -22.877 11.758 43.243 1.00 89.31 94 GLU A C 1
ATOM 778 O O . GLU A 1 94 ? -23.850 12.512 43.368 1.00 89.31 94 GLU A O 1
ATOM 783 N N . LEU A 1 95 ? -22.987 10.432 43.335 1.00 91.62 95 LEU A N 1
ATOM 784 C CA . LEU A 1 95 ? -24.240 9.722 43.521 1.00 91.62 95 LEU A CA 1
ATOM 785 C C . LEU A 1 95 ? -24.582 9.569 45.005 1.00 91.62 95 LEU A C 1
ATOM 787 O O . LEU A 1 95 ? -23.722 9.313 45.845 1.00 91.62 95 LEU A O 1
ATOM 791 N N . LYS A 1 96 ? -25.865 9.713 45.325 1.00 93.06 96 LYS A N 1
ATOM 792 C CA . LYS A 1 96 ? -26.411 9.617 46.679 1.00 93.06 96 LYS A CA 1
ATOM 793 C C . LYS A 1 96 ? -27.458 8.510 46.751 1.00 93.06 96 LYS A C 1
ATOM 795 O O . LYS A 1 96 ? -28.044 8.132 45.738 1.00 93.06 96 LYS A O 1
ATOM 800 N N . SER A 1 97 ? -27.706 8.023 47.965 1.00 92.88 97 SER A N 1
ATOM 801 C CA . SER A 1 97 ? -28.846 7.144 48.246 1.00 92.88 97 SER A CA 1
ATOM 802 C C . SER A 1 97 ? -30.139 7.790 47.736 1.00 92.88 97 SER A C 1
ATOM 804 O O . SER A 1 97 ? -30.277 9.017 47.741 1.00 92.88 97 SER A O 1
ATOM 806 N N . GLU A 1 98 ? -31.044 6.949 47.243 1.00 92.44 98 GLU A N 1
ATOM 807 C CA . GLU A 1 98 ? -32.320 7.283 46.608 1.00 92.44 98 GLU A CA 1
ATOM 808 C C . GLU A 1 98 ? -32.239 7.902 45.202 1.00 92.44 98 GLU A C 1
ATOM 810 O O . GLU A 1 98 ? -33.278 8.072 44.556 1.00 92.44 98 GLU A O 1
ATOM 815 N N . ASP A 1 99 ? -31.041 8.179 44.675 1.00 92.81 99 ASP A N 1
ATOM 816 C CA . ASP A 1 99 ? -30.895 8.680 43.308 1.00 92.81 99 ASP A CA 1
ATOM 817 C C . ASP A 1 99 ? -31.371 7.654 42.271 1.00 92.81 99 ASP A C 1
ATOM 819 O O . ASP A 1 99 ? -31.022 6.472 42.324 1.00 92.81 99 ASP A O 1
ATOM 823 N N . ILE A 1 100 ? -32.105 8.136 41.264 1.00 93.94 100 ILE A N 1
ATOM 824 C CA . ILE A 1 100 ? -32.432 7.376 40.056 1.00 93.94 100 ILE A CA 1
ATOM 825 C C . ILE A 1 100 ? -31.370 7.679 39.000 1.00 93.94 100 ILE A C 1
ATOM 827 O O . ILE A 1 100 ? -31.145 8.835 38.627 1.00 93.94 100 ILE A O 1
ATOM 831 N N . ILE A 1 101 ? -30.720 6.628 38.517 1.00 95.19 101 ILE A N 1
ATOM 832 C CA . ILE A 1 101 ? -29.654 6.696 37.524 1.00 95.19 101 ILE A CA 1
ATOM 833 C C . ILE A 1 101 ? -29.982 5.829 36.313 1.00 95.19 101 ILE A C 1
ATOM 835 O O . ILE A 1 101 ? -30.644 4.797 36.413 1.00 95.19 101 ILE A O 1
ATOM 839 N N . THR A 1 102 ? -29.455 6.218 35.159 1.00 94.69 102 THR A N 1
ATOM 840 C CA . THR A 1 102 ? -29.473 5.408 33.945 1.00 94.69 102 THR A CA 1
ATOM 841 C C . THR A 1 102 ? -28.106 4.763 33.756 1.00 94.69 102 THR A C 1
ATOM 843 O O . THR A 1 102 ? -27.095 5.441 33.576 1.00 94.69 102 THR A O 1
ATOM 846 N N . LEU A 1 103 ? -28.085 3.437 33.755 1.00 93.50 103 LEU A N 1
ATOM 847 C CA . LEU A 1 103 ? -26.940 2.609 33.413 1.00 93.50 103 LEU A CA 1
ATOM 848 C C . LEU A 1 103 ? -26.972 2.321 31.913 1.00 93.50 103 LEU A C 1
ATOM 850 O O . LEU A 1 103 ? -27.916 1.718 31.406 1.00 93.50 103 LEU A O 1
ATOM 854 N N . SER A 1 104 ? -25.941 2.755 31.196 1.00 90.62 104 SER A N 1
ATOM 855 C CA . SER A 1 104 ? -25.814 2.562 29.750 1.00 90.62 104 SER A CA 1
ATOM 856 C C . SER A 1 104 ? -24.616 1.676 29.430 1.00 90.62 104 SER A C 1
ATOM 858 O O . SER A 1 104 ? -23.479 2.033 29.725 1.00 90.62 104 SER A O 1
ATOM 860 N N . SER A 1 105 ? -24.871 0.539 28.794 1.00 89.56 105 SER A N 1
ATOM 861 C CA . SER A 1 105 ? -23.856 -0.243 28.080 1.00 89.56 105 SER A CA 1
ATOM 862 C C . SER A 1 105 ? -23.775 0.214 26.617 1.00 89.56 105 SER A C 1
ATOM 864 O O . SER A 1 105 ? -24.496 1.123 26.203 1.00 89.56 105 SER A O 1
ATOM 866 N N . GLN A 1 106 ? -22.941 -0.443 25.808 1.00 83.81 106 GLN A N 1
ATOM 867 C CA . GLN A 1 106 ? -22.831 -0.142 24.375 1.00 83.81 106 GLN A CA 1
ATOM 868 C C . GLN A 1 106 ? -24.154 -0.313 23.603 1.00 83.81 106 GLN A C 1
ATOM 870 O O . GLN A 1 106 ? -24.362 0.374 22.608 1.00 83.81 106 GLN A O 1
ATOM 875 N N . THR A 1 107 ? -25.042 -1.218 24.032 1.00 87.00 107 THR A N 1
ATOM 876 C CA . THR A 1 107 ? -26.254 -1.589 23.268 1.00 87.00 107 THR A CA 1
ATOM 877 C C . THR A 1 107 ? -27.545 -1.567 24.080 1.00 87.00 107 THR A C 1
ATOM 879 O O . THR A 1 107 ? -28.619 -1.784 23.529 1.00 87.00 107 THR A O 1
ATOM 882 N N . LEU A 1 108 ? -27.461 -1.361 25.393 1.00 89.75 108 LEU A N 1
ATOM 883 C CA . LEU A 1 108 ? -28.597 -1.459 26.304 1.00 89.75 108 LEU A CA 1
ATOM 884 C C . LEU A 1 108 ? -28.537 -0.344 27.338 1.00 89.75 108 LEU A C 1
ATOM 886 O O . LEU A 1 108 ? -27.463 -0.050 27.865 1.00 89.75 108 LEU A O 1
ATOM 890 N N . GLN A 1 109 ? -29.699 0.201 27.675 1.00 91.75 109 GLN A N 1
ATOM 891 C CA . GLN A 1 109 ? -29.872 1.119 28.789 1.00 91.75 109 GLN A CA 1
ATOM 892 C C . GLN A 1 109 ? -30.870 0.535 29.786 1.00 91.75 109 GLN A C 1
ATOM 894 O O . GLN A 1 109 ? -31.836 -0.122 29.397 1.00 91.75 109 GLN A O 1
ATOM 899 N N . LYS A 1 110 ? -30.610 0.749 31.073 1.00 93.38 110 LYS A N 1
ATOM 900 C CA . LYS A 1 110 ? -31.505 0.389 32.174 1.00 93.38 110 LYS A CA 1
ATOM 901 C C . LYS A 1 110 ? -31.507 1.495 33.212 1.00 93.38 110 LYS A C 1
ATOM 903 O O . LYS A 1 110 ? -30.486 2.138 33.428 1.00 93.38 110 LYS A O 1
ATOM 908 N N . GLU A 1 111 ? -32.633 1.679 33.877 1.00 94.25 111 GLU A N 1
ATOM 909 C CA . GLU A 1 111 ? -32.720 2.546 35.048 1.00 94.25 111 GLU A CA 1
ATOM 910 C C . GLU A 1 111 ? -32.497 1.732 36.322 1.00 94.25 111 GLU A C 1
ATOM 912 O O . GLU A 1 111 ? -32.867 0.559 36.404 1.00 94.25 111 GLU A O 1
ATOM 917 N N . ALA A 1 112 ? -31.853 2.355 37.303 1.00 92.56 112 ALA A N 1
ATOM 918 C CA . ALA A 1 112 ? -31.597 1.788 38.615 1.00 92.56 112 ALA A CA 1
ATOM 919 C C . ALA A 1 112 ? -31.761 2.872 39.682 1.00 92.56 112 ALA A C 1
ATOM 921 O O . ALA A 1 112 ? -31.534 4.053 39.417 1.00 92.56 112 ALA A O 1
ATOM 922 N N . LYS A 1 113 ? -32.137 2.459 40.891 1.00 94.12 113 LYS A N 1
ATOM 923 C CA . LYS A 1 113 ? -32.207 3.327 42.066 1.00 94.12 113 LYS A CA 1
ATOM 924 C C . LYS A 1 113 ? -31.105 2.934 43.043 1.00 94.12 113 LYS A C 1
ATOM 926 O O . LYS A 1 113 ? -30.908 1.744 43.284 1.00 94.12 113 LYS A O 1
ATOM 931 N N . ILE A 1 114 ? -30.389 3.919 43.571 1.00 91.50 114 ILE A N 1
ATOM 932 C CA . ILE A 1 114 ? -29.339 3.704 44.570 1.00 91.50 114 ILE A CA 1
ATOM 933 C C . ILE A 1 114 ? -29.988 3.520 45.940 1.00 91.50 114 ILE A C 1
ATOM 935 O O . ILE A 1 114 ? -30.875 4.290 46.303 1.00 91.50 114 ILE A O 1
ATOM 939 N N . LEU A 1 115 ? -29.557 2.483 46.660 1.00 91.00 115 LEU A N 1
ATOM 940 C CA . LEU A 1 115 ? -29.990 2.183 48.027 1.00 91.00 115 LEU A CA 1
ATOM 941 C C . LEU A 1 115 ? -29.199 3.019 49.035 1.00 91.00 115 LEU A C 1
ATOM 943 O O . LEU A 1 115 ? -27.970 3.151 48.854 1.00 91.00 115 LEU A O 1
#

Foldseek 3Di:
DVVVVVVVVVVVVVVVVVVVVVVVVVVVVVVVVVVVVVVVVVVVVVVVVVVVVVVVVVVVVVVVVVVVVVVVCCVVQQPPWFKDAPNHTDDPVRDDAQGWIWIDGPPDIDIDGHD

Secondary structure (DSSP, 8-state):
-HHHHHHHHHHHHHHHHHHHHHHHHHHHHHHHHHHHHHHHHHHHHHHHHHHHHHHHHHHHHHHHHHHHHHHHHHHHHTT--EEEETTEE--GGG--TT-EEEEE-SS-EEEEE--